Protein AF-A0A969FBZ9-F1 (afdb_monomer_lite)

Structure (mmCIF, N/CA/C/O backbone):
data_AF-A0A969FBZ9-F1
#
_entry.id   AF-A0A969FBZ9-F1
#
loop_
_atom_site.group_PDB
_atom_site.id
_atom_site.type_symbol
_atom_site.label_atom_id
_atom_site.label_alt_id
_atom_site.label_comp_id
_atom_site.label_asym_id
_atom_site.label_entity_id
_atom_site.label_seq_id
_atom_site.pdbx_PDB_ins_code
_atom_site.Cartn_x
_atom_site.Cartn_y
_atom_site.Cartn_z
_atom_site.occupancy
_atom_site.B_iso_or_equiv
_atom_site.auth_seq_id
_atom_site.auth_comp_id
_atom_site.auth_asym_id
_atom_site.auth_atom_id
_atom_site.pdbx_PDB_model_num
ATOM 1 N N . MET A 1 1 ? -15.829 -2.973 13.576 1.00 36.53 1 MET A N 1
ATOM 2 C CA . MET A 1 1 ? -14.381 -2.847 13.321 1.00 36.53 1 MET A CA 1
ATOM 3 C C . MET A 1 1 ? -14.196 -3.002 11.821 1.00 36.53 1 MET A C 1
ATOM 5 O O . MET A 1 1 ? -14.563 -4.050 11.306 1.00 36.53 1 MET A O 1
ATOM 9 N N . LYS A 1 2 ? -13.820 -1.924 11.124 1.00 30.97 2 LYS A N 1
ATOM 10 C CA . LYS A 1 2 ? -13.667 -1.871 9.659 1.00 30.97 2 LYS A CA 1
ATOM 11 C C . LYS A 1 2 ? -12.168 -1.881 9.344 1.00 30.97 2 LYS A C 1
ATOM 13 O O . LYS A 1 2 ? -11.411 -1.240 10.066 1.00 30.97 2 LYS A O 1
ATOM 18 N N . SER A 1 3 ? -11.743 -2.664 8.361 1.00 31.11 3 SER A N 1
ATOM 19 C CA . SER A 1 3 ? -10.334 -2.870 8.000 1.00 31.11 3 SER A CA 1
ATOM 20 C C . SER A 1 3 ? -10.184 -2.596 6.508 1.00 31.11 3 SER A C 1
ATOM 22 O O . SER A 1 3 ? -10.983 -3.118 5.741 1.00 31.11 3 SER A O 1
ATOM 24 N N . VAL A 1 4 ? -9.167 -1.813 6.127 1.00 34.38 4 VAL A N 1
ATOM 25 C CA . VAL A 1 4 ? -8.949 -1.235 4.785 1.00 34.38 4 VAL A CA 1
ATOM 26 C C . VAL A 1 4 ? -7.798 -1.955 4.046 1.00 34.38 4 VAL A C 1
ATOM 28 O O . VAL A 1 4 ? -6.883 -2.466 4.687 1.00 34.38 4 VAL A O 1
ATOM 31 N N . TRP A 1 5 ? -7.841 -2.076 2.710 1.00 42.94 5 TRP A N 1
ATOM 32 C CA . TRP A 1 5 ? -7.227 -3.214 1.994 1.00 42.94 5 TRP A CA 1
ATOM 33 C C . TRP A 1 5 ? -7.006 -2.938 0.464 1.00 42.94 5 TRP A C 1
ATOM 35 O O . TRP A 1 5 ? -8.018 -2.751 -0.175 1.00 42.94 5 TRP A O 1
ATOM 45 N N . PHE A 1 6 ? -5.783 -3.021 -0.115 1.00 35.94 6 PHE A N 1
ATOM 46 C CA . PHE A 1 6 ? -5.208 -2.745 -1.490 1.00 35.94 6 PHE A CA 1
ATOM 47 C C . PHE A 1 6 ? -5.260 -3.816 -2.666 1.00 35.94 6 PHE A C 1
ATOM 49 O O . PHE A 1 6 ? -4.948 -4.938 -2.322 1.00 35.94 6 PHE A O 1
ATOM 56 N N . VAL A 1 7 ? -5.531 -3.581 -3.986 1.00 37.59 7 VAL A N 1
ATOM 57 C CA . VAL A 1 7 ? -5.490 -4.400 -5.278 1.00 37.59 7 VAL A CA 1
ATOM 58 C C . VAL A 1 7 ? -6.010 -3.651 -6.574 1.00 37.59 7 VAL A C 1
ATOM 60 O O . VAL A 1 7 ? -7.066 -3.028 -6.536 1.00 37.59 7 VAL A O 1
ATOM 63 N N . PHE A 1 8 ? -5.366 -3.787 -7.756 1.00 40.62 8 PHE A N 1
ATOM 64 C CA . PHE A 1 8 ? -5.602 -3.033 -9.029 1.00 40.62 8 PHE A CA 1
ATOM 65 C C . PHE A 1 8 ? -6.168 -3.890 -10.242 1.00 40.62 8 PHE A C 1
ATOM 67 O O . PHE A 1 8 ? -5.622 -4.952 -10.520 1.00 40.62 8 PHE A O 1
ATOM 74 N N . TRP A 1 9 ? -7.174 -3.351 -10.987 1.00 47.91 9 TRP A N 1
ATOM 75 C CA . TRP A 1 9 ? -7.645 -3.496 -12.423 1.00 47.91 9 TRP A CA 1
ATOM 76 C C . TRP A 1 9 ? -8.319 -4.749 -13.071 1.00 47.91 9 TRP A C 1
ATOM 78 O O . TRP A 1 9 ? -7.887 -5.879 -12.896 1.00 47.91 9 TRP A O 1
ATOM 88 N N . GLY A 1 10 ? -9.289 -4.475 -13.988 1.00 39.94 10 GLY A N 1
ATOM 89 C CA . GLY A 1 10 ? -9.485 -5.184 -15.285 1.00 39.94 10 GLY A CA 1
ATOM 90 C C . GLY A 1 10 ? -10.863 -5.819 -15.601 1.00 39.94 10 GLY A C 1
ATOM 91 O O . GLY A 1 10 ? -11.154 -6.915 -15.146 1.00 39.94 10 GLY A O 1
ATOM 92 N N . LEU A 1 11 ? -11.694 -5.166 -16.431 1.00 57.31 11 LEU A N 1
ATOM 93 C CA . LEU A 1 11 ? -13.078 -5.537 -16.809 1.00 57.31 11 LEU A CA 1
ATOM 94 C C . LEU A 1 11 ? -13.227 -6.797 -17.693 1.00 57.31 11 LEU A C 1
ATOM 96 O O . LEU A 1 11 ? -12.594 -6.914 -18.739 1.00 57.31 11 LEU A O 1
ATOM 100 N N . GLY A 1 12 ? -14.214 -7.637 -17.360 1.00 38.03 12 GLY A N 1
ATOM 101 C CA . GLY A 1 12 ? -14.797 -8.646 -18.252 1.00 38.03 12 GLY A CA 1
ATOM 102 C C . GLY A 1 12 ? -16.229 -8.997 -17.828 1.00 38.03 12 GLY A C 1
ATOM 103 O O . GLY A 1 12 ? -16.443 -9.582 -16.771 1.00 38.03 12 GLY A O 1
ATOM 104 N N . VAL A 1 13 ? -17.216 -8.590 -18.629 1.00 61.28 13 VAL A N 1
ATOM 105 C CA . VAL A 1 13 ? -18.662 -8.742 -18.376 1.00 61.28 13 VAL A CA 1
ATOM 106 C C . VAL A 1 13 ? -19.129 -10.184 -18.628 1.00 61.28 13 VAL A C 1
ATOM 108 O O . VAL A 1 13 ? -18.809 -10.759 -19.665 1.00 61.28 13 VAL A O 1
ATOM 111 N N . GLY A 1 14 ? -19.966 -10.734 -17.738 1.00 38.47 14 GLY A N 1
ATOM 112 C CA . GLY A 1 14 ? -20.690 -11.994 -17.956 1.00 38.47 14 GLY A CA 1
ATOM 113 C C . GLY A 1 14 ? -21.819 -12.232 -16.941 1.00 38.47 14 GLY A C 1
ATOM 114 O O . GLY A 1 14 ? -21.654 -12.001 -15.751 1.00 38.47 14 GLY A O 1
ATOM 115 N N . LEU A 1 15 ? -22.981 -12.653 -17.445 1.00 46.81 15 LEU A N 1
ATOM 116 C CA . LEU A 1 15 ? -24.311 -12.687 -16.817 1.00 46.81 15 LEU A CA 1
ATOM 117 C C . LEU A 1 15 ? -24.563 -13.784 -15.753 1.00 46.81 15 LEU A C 1
ATOM 119 O O . LEU A 1 15 ? -24.098 -14.909 -15.882 1.00 46.81 15 LEU A O 1
ATOM 123 N N . LEU A 1 16 ? -25.440 -13.422 -14.801 1.00 52.91 16 LEU A N 1
ATOM 124 C CA . LEU A 1 16 ? -26.461 -14.194 -14.056 1.00 52.91 16 LEU A CA 1
ATOM 125 C C . LEU A 1 16 ? -26.150 -15.621 -13.549 1.00 52.91 16 LEU A C 1
ATOM 127 O O . LEU A 1 16 ? -26.206 -16.601 -14.285 1.00 52.91 16 LEU A O 1
ATOM 131 N N . GLY A 1 17 ? -26.083 -15.740 -12.219 1.00 40.22 17 GLY A N 1
ATOM 132 C CA . GLY A 1 17 ? -26.316 -16.979 -11.475 1.00 40.22 17 GLY A CA 1
ATOM 133 C C . GLY A 1 17 ? -26.512 -16.693 -9.984 1.00 40.22 17 GLY A C 1
ATOM 134 O O . GLY A 1 17 ? -25.578 -16.270 -9.309 1.00 40.22 17 GLY A O 1
ATOM 135 N N . VAL A 1 18 ? -27.723 -16.908 -9.456 1.00 51.12 18 VAL A N 1
ATOM 136 C CA . VAL A 1 18 ? -27.998 -16.856 -8.008 1.00 51.12 18 VAL A CA 1
ATOM 137 C C . VAL A 1 18 ? -27.421 -18.126 -7.382 1.00 51.12 18 VAL A C 1
ATOM 139 O O . VAL A 1 18 ? -28.092 -19.148 -7.267 1.00 51.12 18 VAL A O 1
ATOM 142 N N . GLY A 1 19 ? -26.135 -18.077 -7.048 1.00 41.00 19 GLY A N 1
ATOM 143 C CA . GLY A 1 19 ? -25.446 -19.086 -6.258 1.00 41.00 19 GLY A CA 1
ATOM 144 C C . GLY A 1 19 ? -25.288 -18.594 -4.826 1.00 41.00 19 GLY A C 1
ATOM 145 O O . GLY A 1 19 ? -24.890 -17.453 -4.600 1.00 41.00 19 GLY A O 1
ATOM 146 N N . VAL A 1 20 ? -25.567 -19.463 -3.854 1.00 51.53 20 VAL A N 1
ATOM 147 C CA . VAL A 1 20 ? -25.104 -19.312 -2.468 1.00 51.53 20 VAL A CA 1
ATOM 148 C C . VAL A 1 20 ? -23.571 -19.366 -2.508 1.00 51.53 20 VAL A C 1
ATOM 150 O O . VAL A 1 20 ? -22.959 -20.428 -2.418 1.00 51.53 20 VAL A O 1
ATOM 153 N N . GLY A 1 21 ? -22.954 -18.222 -2.795 1.00 37.19 21 GLY A N 1
ATOM 154 C CA . GLY A 1 21 ? -21.523 -18.083 -3.004 1.00 37.19 21 GLY A CA 1
ATOM 155 C C . GLY A 1 21 ? -20.816 -17.999 -1.666 1.00 37.19 21 GLY A C 1
ATOM 156 O O . GLY A 1 21 ? -21.084 -17.101 -0.870 1.00 37.19 21 GLY A O 1
ATOM 157 N N . ARG A 1 22 ? -19.909 -18.947 -1.426 1.00 40.28 22 ARG A N 1
ATOM 158 C CA . ARG A 1 22 ? -18.849 -18.842 -0.419 1.00 40.28 22 ARG A CA 1
ATOM 159 C C . ARG A 1 22 ? -18.326 -17.401 -0.401 1.00 40.28 22 ARG A C 1
ATOM 161 O O . ARG A 1 22 ? -18.062 -16.851 -1.469 1.00 40.28 22 ARG A O 1
ATOM 168 N N . LEU A 1 23 ? -18.196 -16.823 0.799 1.00 44.56 23 LEU A N 1
ATOM 169 C CA . LEU A 1 23 ? -17.454 -15.579 1.033 1.00 44.56 23 LEU A CA 1
ATOM 170 C C . LEU A 1 23 ? -16.219 -15.566 0.121 1.00 44.56 23 LEU A C 1
ATOM 172 O O . LEU A 1 23 ? -15.569 -16.616 0.028 1.00 44.56 23 LEU A O 1
ATOM 176 N N . PRO A 1 24 ? -15.935 -14.449 -0.577 1.00 46.53 24 PRO A N 1
ATOM 177 C CA . PRO A 1 24 ? -14.864 -14.403 -1.559 1.00 46.53 24 PRO A CA 1
ATOM 178 C C . PRO A 1 24 ? -13.613 -14.959 -0.895 1.00 46.53 24 PRO A C 1
ATOM 180 O O . PRO A 1 24 ? -13.260 -14.537 0.211 1.00 46.53 24 PRO A O 1
ATOM 183 N N . ALA A 1 25 ? -13.020 -15.973 -1.529 1.00 48.59 25 ALA A N 1
ATOM 184 C CA . ALA A 1 25 ? -11.729 -16.497 -1.128 1.00 48.59 25 ALA A CA 1
ATOM 185 C C . ALA A 1 25 ? -10.838 -15.296 -0.799 1.00 48.59 25 ALA A C 1
ATOM 187 O O . ALA A 1 25 ? -10.756 -14.370 -1.608 1.00 48.59 25 ALA A O 1
ATOM 188 N N . GLN A 1 26 ? -10.254 -15.260 0.403 1.00 58.62 26 GLN A N 1
ATOM 189 C CA . GLN A 1 26 ? -9.170 -14.322 0.667 1.00 58.62 26 GLN A CA 1
ATOM 190 C C . GLN A 1 26 ? -8.119 -14.631 -0.391 1.00 58.62 26 GLN A C 1
ATOM 192 O O . GLN A 1 26 ? -7.475 -15.676 -0.331 1.00 58.62 26 GLN A O 1
ATOM 197 N N . ALA A 1 27 ? -8.065 -13.803 -1.431 1.00 68.12 27 ALA A N 1
ATOM 198 C CA . ALA A 1 27 ? -7.103 -13.982 -2.491 1.00 68.12 27 ALA A CA 1
ATOM 199 C C . ALA A 1 27 ? -5.725 -13.825 -1.851 1.00 68.12 27 ALA A C 1
ATOM 201 O O . ALA A 1 27 ? -5.495 -12.873 -1.099 1.00 68.12 27 ALA A O 1
ATOM 202 N N . GLU A 1 28 ? -4.856 -14.806 -2.079 1.00 83.56 28 GLU A N 1
ATOM 203 C CA . GLU A 1 28 ? -3.487 -14.750 -1.587 1.00 83.56 28 GLU A CA 1
ATOM 204 C C . GLU A 1 28 ? -2.810 -13.488 -2.149 1.00 83.56 28 GLU A C 1
ATOM 206 O O . GLU A 1 28 ? -3.027 -13.164 -3.323 1.00 83.56 28 GLU A O 1
ATOM 211 N N . PRO A 1 29 ? -2.032 -12.747 -1.337 1.00 87.00 29 PRO A N 1
ATOM 212 C CA . PRO A 1 29 ? -1.229 -11.638 -1.830 1.00 87.00 29 PRO A CA 1
ATOM 213 C C . PRO A 1 29 ? -0.380 -12.036 -3.035 1.00 87.00 29 PRO A C 1
ATOM 215 O O . PRO A 1 29 ? 0.102 -13.165 -3.121 1.00 87.00 29 PRO A O 1
ATOM 218 N N . ALA A 1 30 ? -0.129 -11.082 -3.929 1.00 89.00 30 ALA A N 1
ATOM 219 C CA . ALA A 1 30 ? 0.782 -11.277 -5.042 1.00 89.00 30 ALA A CA 1
ATOM 220 C C . ALA A 1 30 ? 2.142 -11.777 -4.513 1.00 89.00 30 ALA A C 1
ATOM 222 O O . ALA A 1 30 ? 2.631 -11.240 -3.510 1.00 89.00 30 ALA A O 1
ATOM 223 N N . PRO A 1 31 ? 2.795 -12.748 -5.183 1.00 92.06 31 PRO A N 1
ATOM 224 C CA . PRO A 1 31 ? 4.015 -13.381 -4.677 1.00 92.06 31 PRO A CA 1
ATOM 225 C C . PRO A 1 31 ? 5.142 -12.410 -4.305 1.00 92.06 31 PRO A C 1
ATOM 227 O O . PRO A 1 31 ? 5.932 -12.704 -3.412 1.00 92.06 31 PRO A O 1
ATOM 230 N N . LEU A 1 32 ? 5.196 -11.231 -4.938 1.00 93.62 32 LEU A N 1
ATOM 231 C CA . LEU A 1 32 ? 6.184 -10.196 -4.620 1.00 93.62 32 LEU A CA 1
ATOM 232 C C . LEU A 1 32 ? 6.129 -9.726 -3.161 1.00 93.62 32 LEU A C 1
ATOM 234 O O . LEU A 1 32 ? 7.148 -9.288 -2.647 1.00 93.62 32 LEU A O 1
ATOM 238 N N . PHE A 1 33 ? 4.980 -9.834 -2.485 1.00 94.44 33 PHE A N 1
ATOM 239 C CA . PHE A 1 33 ? 4.823 -9.434 -1.088 1.00 94.44 33 PHE A CA 1
ATOM 240 C C . PHE A 1 33 ? 5.324 -10.486 -0.101 1.00 94.44 33 PHE A C 1
ATOM 242 O O . PHE A 1 33 ? 5.529 -10.158 1.066 1.00 94.44 33 PHE A O 1
ATOM 249 N N . ALA A 1 34 ? 5.552 -11.729 -0.537 1.00 95.25 34 ALA A N 1
ATOM 250 C CA . ALA A 1 34 ? 5.997 -12.815 0.335 1.00 95.25 34 ALA A CA 1
ATOM 251 C C . ALA A 1 34 ? 7.208 -12.454 1.227 1.00 95.25 34 ALA A C 1
ATOM 253 O O . ALA A 1 34 ? 7.164 -12.783 2.414 1.00 95.25 34 ALA A O 1
ATOM 254 N N . PRO A 1 35 ? 8.243 -11.730 0.741 1.00 95.19 35 PRO A N 1
ATOM 255 C CA . PRO A 1 35 ? 9.391 -11.342 1.562 1.00 95.19 35 PRO A CA 1
ATOM 256 C C . PRO A 1 35 ? 9.046 -10.391 2.715 1.00 95.19 35 PRO A C 1
ATOM 258 O O . PRO A 1 35 ? 9.727 -10.407 3.736 1.00 95.19 35 PRO A O 1
ATOM 261 N N . VAL A 1 36 ? 7.993 -9.577 2.575 1.00 95.44 36 VAL A N 1
ATOM 262 C CA . VAL A 1 36 ? 7.617 -8.551 3.563 1.00 95.44 36 VAL A CA 1
ATOM 263 C C . VAL A 1 36 ? 6.465 -8.969 4.478 1.00 95.44 36 VAL A C 1
ATOM 265 O O . VAL A 1 36 ? 6.227 -8.309 5.488 1.00 95.44 36 VAL A O 1
ATOM 268 N N . LEU A 1 37 ? 5.770 -10.078 4.191 1.00 94.75 37 LEU A N 1
ATOM 269 C CA . LEU A 1 37 ? 4.667 -10.573 5.031 1.00 94.75 37 LEU A CA 1
ATOM 270 C C . LEU A 1 37 ? 5.041 -10.733 6.517 1.00 94.75 37 LEU A C 1
ATOM 272 O O . LEU A 1 37 ? 4.255 -10.283 7.356 1.00 94.75 37 LEU A O 1
ATOM 276 N N . PRO A 1 38 ? 6.213 -11.296 6.887 1.00 96.19 38 PRO A N 1
ATOM 277 C CA . PRO A 1 38 ? 6.584 -11.417 8.296 1.00 96.19 38 PRO A CA 1
ATOM 278 C C . PRO A 1 38 ? 6.707 -10.057 8.993 1.00 96.19 38 PRO A C 1
ATOM 280 O O . PRO A 1 38 ? 6.254 -9.903 10.125 1.00 96.19 38 PRO A O 1
ATOM 283 N N . GLU A 1 39 ? 7.284 -9.063 8.313 1.00 95.75 39 GLU A N 1
ATOM 284 C CA . GLU A 1 39 ? 7.440 -7.707 8.846 1.00 95.75 39 GLU A CA 1
ATOM 285 C C . GLU A 1 39 ? 6.085 -7.008 8.996 1.00 95.75 39 GLU A C 1
ATOM 287 O O . GLU A 1 39 ? 5.834 -6.364 10.017 1.00 95.75 39 GLU A O 1
ATOM 292 N N . ILE A 1 40 ? 5.181 -7.194 8.027 1.00 94.12 40 ILE A N 1
ATOM 293 C CA . ILE A 1 40 ? 3.808 -6.682 8.096 1.00 94.12 40 ILE A CA 1
ATOM 294 C C . ILE A 1 40 ? 3.106 -7.243 9.331 1.00 94.12 40 ILE A C 1
ATOM 296 O O . ILE A 1 40 ? 2.582 -6.471 10.127 1.00 94.12 40 ILE A O 1
ATOM 300 N N . TRP A 1 41 ? 3.132 -8.562 9.544 1.00 92.19 41 TRP A N 1
ATOM 301 C CA . TRP A 1 41 ? 2.466 -9.185 10.694 1.00 92.19 41 TRP A CA 1
ATOM 302 C C . TRP A 1 41 ? 3.037 -8.741 12.041 1.00 92.19 41 TRP A C 1
ATOM 304 O O . TRP A 1 41 ? 2.291 -8.633 13.010 1.00 92.19 41 TRP A O 1
ATOM 314 N N . GLN A 1 42 ? 4.340 -8.467 12.108 1.00 95.06 42 GLN A N 1
ATOM 315 C CA . GLN A 1 42 ? 4.991 -8.002 13.334 1.00 95.06 42 GLN A CA 1
ATOM 316 C C . GLN A 1 42 ? 4.667 -6.545 13.672 1.00 95.06 42 GLN A C 1
ATOM 318 O O . GLN A 1 42 ? 4.662 -6.182 14.847 1.00 95.06 42 GLN A O 1
ATOM 323 N N . ARG A 1 43 ? 4.440 -5.705 12.659 1.00 95.00 43 ARG A N 1
ATOM 324 C CA . ARG A 1 43 ? 4.270 -4.254 12.830 1.00 95.00 43 ARG A CA 1
ATOM 325 C C . ARG A 1 43 ? 2.827 -3.784 12.712 1.00 95.00 43 ARG A C 1
ATOM 327 O O . ARG A 1 43 ? 2.555 -2.608 12.944 1.00 95.00 43 ARG A O 1
ATOM 334 N N . LEU A 1 44 ? 1.913 -4.674 12.336 1.00 90.69 44 LEU A N 1
ATOM 335 C CA . LEU A 1 44 ? 0.505 -4.348 12.193 1.00 90.69 44 LEU A CA 1
ATOM 336 C C . LEU A 1 44 ? -0.070 -3.897 13.545 1.00 90.69 44 LEU A C 1
ATOM 338 O O . LEU A 1 44 ? 0.027 -4.648 14.520 1.00 90.69 44 LEU A O 1
ATOM 342 N N . PRO A 1 45 ? -0.693 -2.707 13.628 1.00 86.88 45 PRO A N 1
ATOM 343 C CA . PRO A 1 45 ? -1.329 -2.281 14.863 1.00 86.88 45 PRO A CA 1
ATOM 344 C C . PRO A 1 45 ? -2.410 -3.275 15.303 1.00 86.88 45 PRO A C 1
ATOM 346 O O . PRO A 1 45 ? -3.136 -3.847 14.482 1.00 86.88 45 PRO A O 1
ATOM 349 N N . GLN A 1 46 ? -2.519 -3.491 16.615 1.00 86.44 46 GLN A N 1
ATOM 350 C CA . GLN A 1 46 ? -3.424 -4.492 17.171 1.00 86.44 46 GLN A CA 1
ATOM 351 C C . GLN A 1 46 ? -4.878 -4.214 16.762 1.00 86.44 46 GLN A C 1
ATOM 353 O O . GLN A 1 46 ? -5.376 -3.099 16.888 1.00 86.44 46 GLN A O 1
ATOM 358 N N . GLY A 1 47 ? -5.573 -5.253 16.294 1.00 83.88 47 GLY A N 1
ATOM 359 C CA . GLY A 1 47 ? -6.973 -5.154 15.872 1.00 83.88 47 GLY A CA 1
ATOM 360 C C . GLY A 1 47 ? -7.177 -4.627 14.448 1.00 83.88 47 GLY A C 1
ATOM 361 O O . GLY A 1 47 ? -8.317 -4.609 13.983 1.00 83.88 47 GLY A O 1
ATOM 362 N N . LEU A 1 48 ? -6.106 -4.256 13.739 1.00 83.75 48 LEU A N 1
ATOM 363 C CA . LEU A 1 48 ? -6.152 -3.931 12.314 1.00 83.75 48 LEU A CA 1
ATOM 364 C C . LEU A 1 48 ? -5.833 -5.156 11.452 1.00 83.75 48 LEU A C 1
ATOM 366 O O . LEU A 1 48 ? -5.268 -6.146 11.916 1.00 83.75 48 LEU A O 1
ATOM 370 N N . GLN A 1 49 ? -6.218 -5.088 10.179 1.00 84.38 49 GLN A N 1
ATOM 371 C CA . GLN A 1 49 ? -5.902 -6.092 9.164 1.00 84.38 49 GLN A CA 1
ATOM 372 C C . GLN A 1 49 ? -5.431 -5.376 7.883 1.00 84.38 49 GLN A C 1
ATOM 374 O O . GLN A 1 49 ? -6.049 -4.385 7.499 1.00 84.38 49 GLN A O 1
ATOM 379 N N . MET A 1 50 ? -4.351 -5.860 7.244 1.00 85.25 50 MET A N 1
ATOM 380 C CA . MET A 1 50 ? -3.830 -5.378 5.942 1.00 85.25 50 MET A CA 1
ATOM 381 C C . MET A 1 50 ? -3.876 -6.453 4.823 1.00 85.25 50 MET A C 1
ATOM 383 O O . MET A 1 50 ? -3.437 -7.583 5.025 1.00 85.25 50 MET A O 1
ATOM 387 N N . ARG A 1 51 ? -4.445 -6.111 3.656 1.00 82.06 51 ARG A N 1
ATOM 388 C CA . ARG A 1 51 ? -4.780 -6.985 2.517 1.00 82.06 51 ARG A CA 1
ATOM 389 C C . ARG A 1 51 ? -3.996 -6.340 1.427 1.00 82.06 51 ARG A C 1
ATOM 391 O O . ARG A 1 51 ? -4.150 -5.146 1.144 1.00 82.06 51 ARG A O 1
ATOM 398 N N . LEU A 1 52 ? -3.142 -7.164 0.881 1.00 86.00 52 LEU A N 1
ATOM 399 C CA . LEU A 1 52 ? -2.278 -6.778 -0.188 1.00 86.00 52 LEU A CA 1
ATOM 400 C C . LEU A 1 52 ? -2.930 -7.174 -1.509 1.00 86.00 52 LEU A C 1
ATOM 402 O O . LEU A 1 52 ? -3.718 -8.128 -1.545 1.00 86.00 52 LEU A O 1
ATOM 406 N N . PRO A 1 53 ? -2.568 -6.467 -2.585 1.00 82.12 53 PRO A N 1
ATOM 407 C CA . PRO A 1 53 ? -2.956 -6.822 -3.931 1.00 82.12 53 PRO A CA 1
ATOM 408 C C . PRO A 1 53 ? -2.680 -8.292 -4.221 1.00 82.12 53 PRO A C 1
ATOM 410 O O . PRO A 1 53 ? -1.541 -8.717 -4.064 1.00 82.12 53 PRO A O 1
ATOM 413 N N . ALA A 1 54 ? -3.678 -9.059 -4.666 1.00 83.81 54 ALA A N 1
ATOM 414 C CA . ALA A 1 54 ? -3.443 -10.396 -5.226 1.00 83.81 54 ALA A CA 1
ATOM 415 C C . ALA A 1 54 ? -2.802 -10.313 -6.623 1.00 83.81 54 ALA A C 1
ATOM 417 O O . ALA A 1 54 ? -2.044 -11.188 -7.034 1.00 83.81 54 ALA A O 1
ATOM 418 N N . THR A 1 55 ? -3.086 -9.221 -7.334 1.00 80.75 55 THR A N 1
ATOM 419 C CA . THR A 1 55 ? -2.549 -8.891 -8.653 1.00 80.75 55 THR A CA 1
ATOM 420 C C . THR A 1 55 ? -2.131 -7.425 -8.687 1.00 80.75 55 THR A C 1
ATOM 422 O O . THR A 1 55 ? -2.787 -6.561 -8.099 1.00 80.75 55 THR A O 1
ATOM 425 N N . LEU A 1 56 ? -1.036 -7.144 -9.387 1.00 77.38 56 LEU A N 1
ATOM 426 C CA . LEU A 1 56 ? -0.611 -5.793 -9.741 1.00 77.38 56 LEU A CA 1
ATOM 427 C C . LEU A 1 56 ? -0.723 -5.622 -11.261 1.00 77.38 56 LEU A C 1
ATOM 429 O O . LEU A 1 56 ? -0.682 -6.626 -11.972 1.00 77.38 56 LEU A O 1
ATOM 433 N N . PRO A 1 57 ? -0.863 -4.385 -11.767 1.00 73.69 57 PRO A N 1
ATOM 434 C CA . PRO A 1 57 ? -0.775 -4.125 -13.196 1.00 73.69 57 PRO A CA 1
ATOM 435 C C . PRO A 1 57 ? 0.565 -4.603 -13.741 1.00 73.69 57 PRO A C 1
ATOM 437 O O . PRO A 1 57 ? 1.595 -4.432 -13.082 1.00 73.69 57 PRO A O 1
ATOM 440 N N . ASP A 1 58 ? 0.548 -5.140 -14.957 1.00 75.38 58 ASP A N 1
ATOM 441 C CA . ASP A 1 58 ? 1.779 -5.483 -15.655 1.00 75.38 58 ASP A CA 1
ATOM 442 C C . ASP A 1 58 ? 2.629 -4.226 -15.853 1.00 75.38 58 ASP A C 1
ATOM 444 O O . ASP A 1 58 ? 2.159 -3.192 -16.339 1.00 75.38 58 ASP A O 1
ATOM 448 N N . ARG A 1 59 ? 3.899 -4.324 -15.464 1.00 80.69 59 ARG A N 1
ATOM 449 C CA . ARG A 1 59 ? 4.914 -3.290 -15.663 1.00 80.69 59 ARG A CA 1
ATOM 450 C C . ARG A 1 59 ? 6.202 -3.930 -16.177 1.00 80.69 59 ARG A C 1
ATOM 452 O O . ARG A 1 59 ? 6.470 -5.085 -15.843 1.00 80.69 59 ARG A O 1
ATOM 459 N N . PRO A 1 60 ? 6.986 -3.211 -16.998 1.00 84.19 60 PRO A N 1
ATOM 460 C CA . PRO A 1 60 ? 8.240 -3.741 -17.519 1.00 84.19 60 PRO A CA 1
ATOM 461 C C . PRO A 1 60 ? 9.319 -3.850 -16.435 1.00 84.19 60 PRO A C 1
ATOM 463 O O . PRO A 1 60 ? 10.164 -4.741 -16.508 1.00 84.19 60 PRO A O 1
ATOM 466 N N . GLU A 1 61 ? 9.293 -2.978 -15.425 1.00 91.38 61 GLU A N 1
ATOM 467 C CA . GLU A 1 61 ? 10.226 -3.017 -14.302 1.00 91.38 61 GLU A CA 1
ATOM 468 C C . GLU A 1 61 ? 9.741 -3.952 -13.178 1.00 91.38 61 GLU A C 1
ATOM 470 O O . GLU A 1 61 ? 8.550 -3.957 -12.847 1.00 91.38 61 GLU A O 1
ATOM 475 N N . PRO A 1 62 ? 10.646 -4.716 -12.532 1.00 91.81 62 PRO A N 1
ATOM 476 C CA . PRO A 1 62 ? 10.312 -5.445 -11.315 1.00 91.81 62 PRO A CA 1
ATOM 477 C C . PRO A 1 62 ? 9.967 -4.475 -10.177 1.00 91.81 62 PRO A C 1
ATOM 479 O O . PRO A 1 62 ? 10.532 -3.387 -10.077 1.00 91.81 62 PRO A O 1
ATOM 482 N N . LEU A 1 63 ? 9.055 -4.897 -9.298 1.00 92.94 63 LEU A N 1
ATOM 483 C CA . LEU A 1 63 ? 8.664 -4.137 -8.114 1.00 92.94 63 LEU A CA 1
ATOM 484 C C . LEU A 1 63 ? 9.184 -4.800 -6.839 1.00 92.94 63 LEU A C 1
ATOM 486 O O . LEU A 1 63 ? 9.048 -6.010 -6.649 1.00 92.94 63 LEU A O 1
ATOM 490 N N . TYR A 1 64 ? 9.708 -3.975 -5.943 1.00 95.44 64 TYR A N 1
ATOM 491 C CA . TYR A 1 64 ? 10.285 -4.357 -4.664 1.00 95.44 64 TYR A CA 1
ATOM 492 C C . TYR A 1 64 ? 9.465 -3.729 -3.538 1.00 95.44 64 TYR A C 1
ATOM 494 O O . TYR A 1 64 ? 9.393 -2.498 -3.447 1.00 95.44 64 TYR A O 1
ATOM 502 N N . PRO A 1 65 ? 8.793 -4.537 -2.699 1.00 95.19 65 PRO A N 1
ATOM 503 C CA . PRO A 1 65 ? 8.040 -3.995 -1.589 1.00 95.19 65 PRO A CA 1
ATOM 504 C C . PRO A 1 65 ? 8.937 -3.666 -0.396 1.00 95.19 65 PRO A C 1
ATOM 506 O O . PRO A 1 65 ? 9.870 -4.405 -0.087 1.00 95.19 65 PRO A O 1
ATOM 509 N N . PHE A 1 66 ? 8.584 -2.616 0.341 1.00 95.62 66 PHE A N 1
ATOM 510 C CA . PHE A 1 66 ? 9.192 -2.305 1.635 1.00 95.62 66 PHE A CA 1
ATOM 511 C C . PHE A 1 66 ? 8.152 -1.784 2.629 1.00 95.62 66 PHE A C 1
ATOM 513 O O . PHE A 1 66 ? 7.180 -1.123 2.256 1.00 95.62 66 PHE A O 1
ATOM 520 N N . VAL A 1 67 ? 8.350 -2.087 3.915 1.00 95.31 67 VAL A N 1
ATOM 521 C CA . VAL A 1 67 ? 7.378 -1.782 4.973 1.00 95.31 67 VAL A CA 1
ATOM 522 C C . VAL A 1 67 ? 7.813 -0.566 5.778 1.00 95.31 67 VAL A C 1
ATOM 524 O O . VAL A 1 67 ? 8.975 -0.388 6.150 1.00 95.31 67 VAL A O 1
ATOM 527 N N . ARG A 1 68 ? 6.840 0.275 6.105 1.00 93.25 68 ARG A N 1
ATOM 528 C CA . ARG A 1 68 ? 6.959 1.397 7.029 1.00 93.25 68 ARG A CA 1
ATOM 529 C C . ARG A 1 68 ? 5.813 1.330 8.019 1.00 93.25 68 ARG A C 1
ATOM 531 O O . ARG A 1 68 ? 4.679 1.072 7.642 1.00 93.25 68 ARG A O 1
ATOM 538 N N . SER A 1 69 ? 6.095 1.603 9.280 1.00 91.31 69 SER A N 1
ATOM 539 C CA . SER A 1 69 ? 5.066 1.710 10.311 1.00 91.31 69 SER A CA 1
ATOM 540 C C . SER A 1 69 ? 5.329 2.936 11.163 1.00 91.31 69 SER A C 1
ATOM 542 O O . SER A 1 69 ? 6.478 3.218 11.506 1.00 91.31 69 SER A O 1
ATOM 544 N N . ASN A 1 70 ? 4.267 3.631 11.527 1.00 88.38 70 ASN A N 1
ATOM 545 C CA . ASN A 1 70 ? 4.266 4.734 12.473 1.00 88.38 70 ASN A CA 1
ATOM 546 C C . ASN A 1 70 ? 3.044 4.568 13.410 1.00 88.38 70 ASN A C 1
ATOM 548 O O . ASN A 1 70 ? 2.263 3.631 13.238 1.00 88.38 70 ASN A O 1
ATOM 552 N N . PRO A 1 71 ? 2.865 5.426 14.426 1.00 88.25 71 PRO A N 1
ATOM 553 C CA . PRO A 1 71 ? 1.685 5.353 15.294 1.00 88.25 71 PRO A CA 1
ATOM 554 C C . PRO A 1 71 ? 0.344 5.519 14.552 1.00 88.25 71 PRO A C 1
ATOM 556 O O . PRO A 1 71 ? -0.686 5.047 15.028 1.00 88.25 71 PRO A O 1
ATOM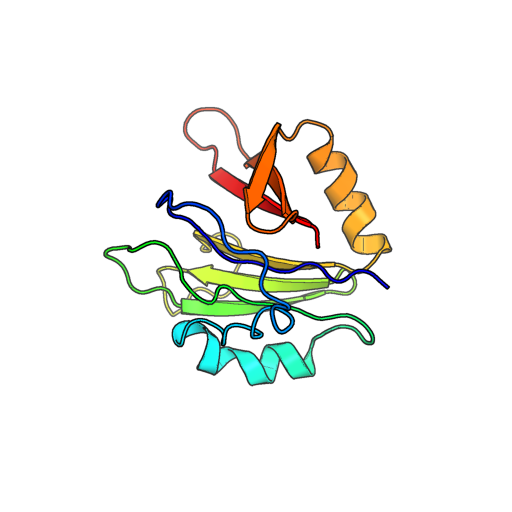 559 N N . GLU A 1 72 ? 0.356 6.159 13.382 1.00 85.75 72 GLU A N 1
ATOM 560 C CA . GLU A 1 72 ? -0.827 6.391 12.547 1.00 85.75 72 GLU A CA 1
ATOM 561 C C . GLU A 1 72 ? -1.224 5.154 11.733 1.00 85.75 72 GLU A C 1
ATOM 563 O O . GLU A 1 72 ? -2.366 5.062 11.289 1.00 85.75 72 GLU A O 1
ATOM 568 N N . GLY A 1 73 ? -0.317 4.195 11.521 1.00 89.44 73 GLY A N 1
ATOM 569 C CA . GLY A 1 73 ? -0.600 3.038 10.687 1.00 89.44 73 GLY A CA 1
ATOM 570 C C . GLY A 1 73 ? 0.615 2.272 10.175 1.00 89.44 73 GLY A C 1
ATOM 571 O O . GLY A 1 73 ? 1.760 2.449 10.594 1.00 89.44 73 GLY A O 1
ATOM 572 N N . LEU A 1 74 ? 0.341 1.381 9.228 1.00 92.75 74 LEU A N 1
ATOM 573 C CA . LEU A 1 74 ? 1.336 0.595 8.512 1.00 92.75 74 LEU A CA 1
ATOM 574 C C . LEU A 1 74 ? 1.143 0.784 7.011 1.00 92.75 74 LEU A C 1
ATOM 576 O O . LEU A 1 74 ? 0.027 0.699 6.504 1.00 92.75 74 LEU A O 1
ATOM 580 N N . LEU A 1 75 ? 2.243 1.022 6.306 1.00 91.81 75 LEU A N 1
ATOM 581 C CA . LEU A 1 75 ? 2.302 1.218 4.868 1.00 91.81 75 LEU A CA 1
ATOM 582 C C . LEU A 1 75 ? 3.274 0.210 4.257 1.00 91.81 75 LEU A C 1
ATOM 584 O O . LEU A 1 75 ? 4.365 -0.028 4.774 1.00 91.81 75 LEU A O 1
ATOM 588 N N . VAL A 1 76 ? 2.874 -0.364 3.134 1.00 93.31 76 VAL A N 1
ATOM 589 C CA . VAL A 1 76 ? 3.678 -1.240 2.288 1.00 93.31 76 VAL A CA 1
ATOM 590 C C . VAL A 1 76 ? 3.837 -0.526 0.966 1.00 93.31 76 VAL A C 1
ATOM 592 O O . VAL A 1 76 ? 2.889 -0.430 0.194 1.00 93.31 76 VAL A O 1
ATOM 595 N N . TYR A 1 77 ? 5.022 0.006 0.730 1.00 92.19 77 TYR A N 1
ATOM 596 C CA . TYR A 1 77 ? 5.357 0.697 -0.503 1.00 92.19 77 TYR A CA 1
ATOM 597 C C . TYR A 1 77 ? 5.864 -0.289 -1.547 1.00 92.19 77 TYR A C 1
ATOM 599 O O . TYR A 1 77 ? 6.319 -1.376 -1.204 1.00 92.19 77 TYR A O 1
ATOM 607 N N . LEU A 1 78 ? 5.806 0.111 -2.812 1.00 91.94 78 LEU A N 1
ATOM 608 C CA . LEU A 1 78 ? 6.386 -0.576 -3.960 1.00 91.94 78 LEU A CA 1
ATOM 609 C C . LEU A 1 78 ? 7.384 0.366 -4.628 1.00 91.94 78 LEU A C 1
ATOM 611 O O . LEU A 1 78 ? 7.056 1.527 -4.85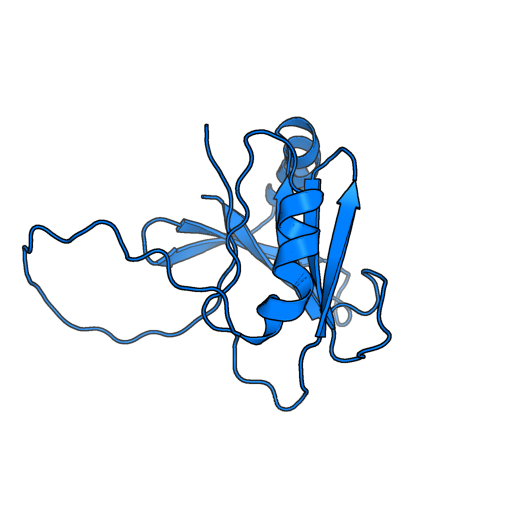3 1.00 91.94 78 LEU A O 1
ATOM 615 N N . SER A 1 79 ? 8.575 -0.117 -4.972 1.00 92.75 79 SER A N 1
ATOM 616 C CA . SER A 1 79 ? 9.572 0.641 -5.736 1.00 92.75 79 SER A CA 1
ATOM 617 C C . SER A 1 79 ? 10.112 -0.167 -6.910 1.00 92.75 79 SER A C 1
ATOM 619 O O . SER A 1 79 ? 10.081 -1.391 -6.883 1.00 92.75 79 SER A O 1
ATOM 621 N N . ILE A 1 80 ? 10.617 0.525 -7.928 1.00 92.81 80 ILE A N 1
ATOM 622 C CA . ILE A 1 80 ? 11.408 -0.074 -9.013 1.00 92.81 80 ILE A CA 1
ATOM 623 C C . ILE A 1 80 ? 12.893 -0.220 -8.642 1.00 92.81 80 ILE A C 1
ATOM 625 O O . ILE A 1 80 ? 13.629 -0.929 -9.322 1.00 92.81 80 ILE A O 1
ATOM 629 N N . ASP A 1 81 ? 13.332 0.443 -7.569 1.00 94.50 81 ASP A N 1
ATOM 630 C CA . ASP A 1 81 ? 14.687 0.346 -7.033 1.00 94.50 81 ASP A CA 1
ATOM 631 C C . ASP A 1 81 ? 14.687 -0.619 -5.831 1.00 94.50 81 ASP A C 1
ATOM 633 O O . ASP A 1 81 ? 13.989 -0.358 -4.845 1.00 94.50 81 ASP A O 1
ATOM 637 N N . PRO A 1 82 ? 15.439 -1.735 -5.880 1.00 94.19 82 PRO A N 1
ATOM 638 C CA . PRO A 1 82 ? 15.499 -2.697 -4.780 1.00 94.19 82 PRO A CA 1
ATOM 639 C C . PRO A 1 82 ? 16.120 -2.131 -3.498 1.00 94.19 82 PRO A C 1
ATOM 641 O O . PRO A 1 82 ? 15.843 -2.649 -2.418 1.00 94.19 82 PRO A O 1
ATOM 644 N N . GLU A 1 83 ? 16.930 -1.076 -3.598 1.00 95.12 83 GLU A N 1
ATOM 645 C CA . GLU A 1 83 ? 17.559 -0.415 -2.451 1.00 95.12 83 GLU A CA 1
ATOM 646 C C . GLU A 1 83 ? 16.690 0.730 -1.901 1.00 95.12 83 GLU A C 1
ATOM 648 O O . GLU A 1 83 ? 17.019 1.341 -0.877 1.00 95.12 83 GLU A O 1
ATOM 653 N N . CYS A 1 84 ? 15.555 1.024 -2.550 1.00 92.88 84 CYS A N 1
ATOM 654 C CA . CYS A 1 84 ? 14.629 2.043 -2.086 1.00 92.88 84 CYS A CA 1
ATOM 655 C C . CYS A 1 84 ? 14.043 1.653 -0.732 1.00 92.88 84 CYS A C 1
ATOM 657 O O . CYS A 1 84 ? 13.321 0.670 -0.570 1.00 92.88 84 CYS A O 1
ATOM 659 N N . ASN A 1 85 ? 14.300 2.507 0.247 1.00 92.00 85 ASN A N 1
ATOM 660 C CA . ASN A 1 85 ? 13.758 2.372 1.580 1.00 92.00 85 ASN A CA 1
ATOM 661 C C . ASN A 1 85 ? 13.119 3.680 2.030 1.00 92.00 85 ASN A C 1
ATOM 663 O O . ASN A 1 85 ? 13.210 3.998 3.207 1.00 92.00 85 ASN A O 1
ATOM 667 N N . GLN A 1 86 ? 12.514 4.474 1.143 1.00 91.69 86 GLN A N 1
ATOM 668 C CA . GLN A 1 86 ? 11.859 5.735 1.503 1.00 91.69 86 GLN A CA 1
ATOM 669 C C . GLN A 1 86 ? 10.677 6.069 0.580 1.00 91.69 86 GLN A C 1
ATOM 671 O O . GLN A 1 86 ? 10.706 5.703 -0.590 1.00 91.69 86 GLN A O 1
ATOM 676 N N . PRO A 1 87 ? 9.633 6.772 1.068 1.00 85.62 87 PRO A N 1
ATOM 677 C CA . PRO A 1 87 ? 8.425 7.024 0.272 1.00 85.62 87 PRO A CA 1
ATOM 678 C C . PRO A 1 87 ? 8.678 7.765 -1.047 1.00 85.62 87 PRO A C 1
ATOM 680 O O . PRO A 1 87 ? 8.001 7.496 -2.033 1.00 85.62 87 PRO A O 1
ATOM 683 N N . SER A 1 88 ? 9.678 8.648 -1.088 1.00 85.06 88 SER A N 1
ATOM 684 C CA . SER A 1 88 ? 10.018 9.459 -2.265 1.00 85.06 88 SER A CA 1
ATOM 685 C C . SER A 1 88 ? 10.535 8.663 -3.466 1.00 85.06 88 SER A C 1
ATOM 687 O O . SER A 1 88 ? 10.572 9.201 -4.563 1.00 85.06 88 SER A O 1
ATOM 689 N N . CYS A 1 89 ? 10.944 7.405 -3.281 1.00 88.00 89 CYS A N 1
ATOM 690 C CA . CYS A 1 89 ? 11.311 6.501 -4.377 1.00 88.00 89 CYS A CA 1
ATOM 691 C C . CYS A 1 89 ? 10.276 5.389 -4.595 1.00 88.00 89 CYS A C 1
ATOM 693 O O . CYS A 1 89 ? 10.547 4.414 -5.300 1.00 88.00 89 CYS A O 1
ATOM 695 N N . SER A 1 90 ? 9.096 5.500 -3.978 1.00 88.12 90 SER A N 1
ATOM 696 C CA . SER A 1 90 ? 7.997 4.566 -4.206 1.00 88.12 90 SER A CA 1
ATOM 697 C C . SER A 1 90 ? 7.176 4.967 -5.430 1.00 88.12 90 SER A C 1
ATOM 699 O O . SER A 1 90 ? 7.046 6.140 -5.751 1.00 88.12 90 SER A O 1
ATOM 701 N N . VAL A 1 91 ? 6.600 3.974 -6.099 1.00 86.00 91 VAL A N 1
ATOM 702 C CA . VAL A 1 91 ? 5.676 4.136 -7.232 1.00 86.00 91 VAL A CA 1
ATOM 703 C C . VAL A 1 91 ? 4.236 3.774 -6.848 1.00 86.00 91 VAL A C 1
ATOM 705 O O . VAL A 1 91 ? 3.383 3.591 -7.713 1.00 86.00 91 VAL A O 1
ATOM 708 N N . GLY A 1 92 ? 3.978 3.586 -5.551 1.00 84.38 92 GLY A N 1
ATOM 709 C CA . GLY A 1 92 ? 2.683 3.197 -5.002 1.00 84.38 92 GLY A CA 1
ATOM 710 C C . GLY A 1 92 ? 2.811 2.376 -3.721 1.00 84.38 92 GLY A C 1
ATOM 711 O O . GLY A 1 92 ? 3.909 2.145 -3.212 1.00 84.38 92 GLY A O 1
ATOM 712 N N . GLY A 1 93 ? 1.678 1.912 -3.196 1.00 86.31 93 GLY A N 1
ATOM 713 C CA . GLY A 1 93 ? 1.654 1.080 -2.000 1.00 86.31 93 GLY A CA 1
ATOM 714 C C . GLY A 1 93 ? 0.253 0.718 -1.515 1.00 86.31 93 GLY A C 1
ATOM 715 O O . GLY A 1 93 ? -0.750 1.051 -2.141 1.00 86.31 93 GLY A O 1
ATOM 716 N N . ALA A 1 94 ? 0.203 0.029 -0.381 1.00 87.12 94 ALA A N 1
ATOM 717 C CA . ALA A 1 94 ? -1.001 -0.284 0.376 1.00 87.12 94 ALA A CA 1
ATOM 718 C C . ALA A 1 94 ? -0.822 0.195 1.818 1.00 87.12 94 ALA A C 1
ATOM 720 O O . ALA A 1 94 ? 0.249 0.025 2.396 1.00 87.12 94 ALA A O 1
ATOM 721 N N . ALA A 1 95 ? -1.861 0.766 2.418 1.00 87.75 95 ALA A N 1
ATOM 722 C CA . ALA A 1 95 ? -1.792 1.287 3.779 1.00 87.75 95 ALA A CA 1
ATOM 723 C C . ALA A 1 95 ? -2.965 0.805 4.631 1.00 87.75 95 ALA A C 1
ATOM 725 O O . ALA A 1 95 ? -4.056 0.538 4.133 1.00 87.75 95 ALA A O 1
ATOM 726 N N . VAL A 1 96 ? -2.737 0.714 5.935 1.00 88.00 96 VAL A N 1
ATOM 727 C CA . VAL A 1 96 ? -3.780 0.584 6.946 1.00 88.00 96 VAL A CA 1
ATOM 728 C C . VAL A 1 96 ? -3.518 1.631 8.015 1.00 88.00 96 VAL A C 1
ATOM 730 O O . VAL A 1 96 ? -2.400 1.740 8.514 1.00 88.00 96 VAL A O 1
ATOM 733 N N . PHE A 1 97 ? -4.543 2.402 8.354 1.00 87.44 97 PHE A N 1
ATOM 734 C CA . PHE A 1 97 ? -4.442 3.477 9.332 1.00 87.44 97 PHE A CA 1
ATOM 735 C C . PHE A 1 97 ? -5.234 3.141 10.593 1.00 87.44 97 PHE A C 1
ATOM 737 O O . PHE A 1 97 ? -6.239 2.424 10.543 1.00 87.44 97 PHE A O 1
ATOM 744 N N . THR A 1 98 ? -4.776 3.666 11.725 1.00 86.81 98 THR A N 1
ATOM 745 C CA . THR A 1 98 ? -5.606 3.811 12.921 1.00 86.81 98 THR A CA 1
ATOM 746 C C . THR A 1 98 ? -6.712 4.831 12.648 1.00 86.81 98 THR A C 1
ATOM 748 O O . THR A 1 98 ? -6.664 5.573 11.669 1.00 86.81 98 THR A O 1
ATOM 751 N N . GLU A 1 99 ? -7.729 4.880 13.505 1.00 84.38 99 GLU A N 1
ATOM 752 C CA . GLU A 1 99 ? -8.806 5.871 13.370 1.00 84.38 99 GLU A CA 1
ATOM 753 C C . GLU A 1 99 ? -8.264 7.310 13.415 1.00 84.38 99 GLU A C 1
ATOM 755 O O . GLU A 1 99 ? -8.642 8.140 12.594 1.00 84.38 99 GLU A O 1
ATOM 760 N N . GLU A 1 100 ? -7.306 7.568 14.310 1.00 83.38 100 GLU A N 1
ATOM 761 C CA . GLU A 1 100 ? -6.614 8.855 14.420 1.00 83.38 100 GLU A CA 1
ATOM 762 C C . GLU A 1 100 ? -5.778 9.162 13.168 1.00 83.38 100 GLU A C 1
ATOM 764 O O . GLU A 1 100 ? -5.926 10.232 12.583 1.00 83.38 100 GLU A O 1
ATOM 769 N N . GLY A 1 101 ? -4.980 8.200 12.688 1.00 81.81 101 GLY A N 1
ATOM 770 C CA . GLY A 1 101 ? -4.192 8.366 11.463 1.00 81.81 101 GLY A CA 1
ATOM 771 C C . GLY A 1 101 ? -5.051 8.573 10.213 1.00 81.81 101 GLY A C 1
ATOM 772 O O . GLY A 1 101 ? -4.666 9.296 9.294 1.00 81.81 101 GLY A O 1
ATOM 773 N N . PHE A 1 102 ? -6.245 7.974 10.177 1.00 83.25 102 PHE A N 1
ATOM 774 C CA . PHE A 1 102 ? -7.173 8.142 9.066 1.00 83.25 102 PHE A CA 1
ATOM 775 C C . PHE A 1 102 ? -7.830 9.524 9.051 1.00 83.25 102 PHE A C 1
ATOM 777 O O . PHE A 1 102 ? -8.084 10.035 7.967 1.00 83.25 102 PHE A O 1
ATOM 784 N N . ALA A 1 103 ? -8.071 10.160 10.201 1.00 83.06 103 ALA A N 1
ATOM 785 C CA . ALA A 1 103 ? -8.709 11.479 10.254 1.00 83.06 103 ALA A CA 1
ATOM 786 C C . ALA A 1 103 ? -7.915 12.552 9.482 1.00 83.06 103 ALA A C 1
ATOM 788 O O . ALA A 1 103 ? -8.491 13.393 8.787 1.00 83.06 103 ALA A O 1
ATOM 789 N N . ASP A 1 104 ? -6.584 12.486 9.536 1.00 76.94 104 ASP A N 1
ATOM 790 C CA . ASP A 1 104 ? -5.709 13.379 8.774 1.00 76.94 104 ASP A CA 1
ATOM 791 C C . ASP A 1 104 ? -5.750 13.107 7.271 1.00 76.94 104 ASP A C 1
ATOM 793 O O . ASP A 1 104 ? -5.741 14.039 6.463 1.00 76.94 104 ASP A O 1
ATOM 797 N N . TRP A 1 105 ? -5.850 11.836 6.892 1.00 75.50 105 TRP A N 1
ATOM 798 C CA . TRP A 1 105 ? -6.029 11.429 5.502 1.00 75.50 105 TRP A CA 1
ATOM 799 C C . TRP A 1 105 ? -7.412 11.764 4.957 1.00 75.50 105 TRP A C 1
ATOM 801 O O . TRP A 1 105 ? -7.532 12.129 3.792 1.00 75.50 105 TRP A O 1
ATOM 811 N N . GLN A 1 106 ? -8.446 11.692 5.788 1.00 77.50 106 GLN A N 1
ATOM 812 C CA . GLN A 1 106 ? -9.820 11.953 5.388 1.00 77.50 106 GLN A CA 1
ATOM 813 C C . GLN A 1 106 ? -9.997 13.388 4.889 1.00 77.50 106 GLN A C 1
ATOM 815 O O . GLN A 1 106 ? -10.661 13.584 3.879 1.00 77.50 106 GLN A O 1
ATOM 820 N N . ARG A 1 107 ? -9.320 14.365 5.506 1.00 76.12 107 ARG A N 1
ATOM 821 C CA . ARG A 1 107 ? -9.299 15.755 5.019 1.00 76.12 107 ARG A CA 1
ATOM 822 C C . ARG A 1 107 ? -8.727 15.879 3.607 1.00 76.12 107 ARG A C 1
ATOM 824 O O . ARG A 1 107 ? -9.201 16.685 2.824 1.00 76.12 107 ARG A O 1
ATOM 831 N N . LYS A 1 108 ? -7.732 15.056 3.261 1.00 73.06 108 LYS A N 1
ATOM 832 C CA . LYS A 1 108 ? -7.147 15.023 1.909 1.00 73.06 108 LYS A CA 1
ATOM 833 C C . LYS A 1 108 ? -8.056 14.334 0.888 1.00 73.06 108 LYS A C 1
ATOM 835 O O . LYS A 1 108 ? -7.872 14.522 -0.305 1.00 73.06 108 LYS A O 1
ATOM 840 N N . LEU A 1 109 ? -9.003 13.517 1.353 1.00 74.88 109 LEU A N 1
ATOM 841 C CA . LEU A 1 109 ? -9.973 12.817 0.513 1.00 74.88 109 LEU A CA 1
ATOM 842 C C . LEU A 1 109 ? -11.225 13.648 0.211 1.00 74.88 109 LEU A C 1
ATOM 844 O O . LEU A 1 109 ? -12.013 13.225 -0.629 1.00 74.88 109 LEU A O 1
ATOM 848 N N . GLU A 1 110 ? -11.435 14.792 0.870 1.00 77.19 110 GLU A N 1
ATOM 849 C CA . GLU A 1 110 ? -12.630 15.627 0.655 1.00 77.19 110 GLU A CA 1
ATOM 850 C C . GLU A 1 110 ? -12.738 16.134 -0.791 1.00 77.19 110 GLU A C 1
ATOM 852 O O . GLU A 1 110 ? -13.843 16.210 -1.325 1.00 77.19 110 GLU A O 1
ATOM 857 N N . ASP A 1 111 ? -11.596 16.369 -1.440 1.00 75.19 111 ASP A N 1
ATOM 858 C CA . ASP A 1 111 ? -11.508 16.784 -2.845 1.00 75.19 111 ASP A CA 1
ATOM 859 C C . ASP A 1 111 ? -11.239 15.610 -3.809 1.00 75.19 111 ASP A C 1
ATOM 861 O O . ASP A 1 111 ? -11.092 15.811 -5.014 1.00 75.19 111 ASP A O 1
ATOM 865 N N . ALA A 1 112 ? -11.147 14.375 -3.302 1.00 77.12 112 ALA A N 1
ATOM 866 C CA . ALA A 1 112 ? -10.820 13.211 -4.119 1.00 77.12 112 ALA A CA 1
ATOM 867 C C . ALA A 1 112 ? -12.043 12.707 -4.899 1.00 77.12 112 ALA A C 1
ATOM 869 O O . ALA A 1 112 ? -13.151 12.588 -4.367 1.00 77.12 112 ALA A O 1
ATOM 870 N N . GLU A 1 113 ? -11.836 12.333 -6.160 1.00 80.19 113 GLU A N 1
ATOM 871 C CA . GLU A 1 113 ? -12.922 11.834 -6.998 1.00 80.19 113 GLU A CA 1
ATOM 872 C C . GLU A 1 113 ? -13.302 10.406 -6.580 1.00 80.19 113 GLU A C 1
ATOM 874 O O . GLU A 1 113 ? -12.445 9.516 -6.587 1.00 80.19 113 GLU A O 1
ATOM 879 N N . PRO A 1 114 ? -14.568 10.126 -6.219 1.00 79.00 114 PRO A N 1
ATOM 880 C CA . PRO A 1 114 ? -14.967 8.783 -5.831 1.00 79.00 114 PRO A CA 1
ATOM 881 C C . PRO A 1 114 ? -14.857 7.829 -7.025 1.00 79.00 114 PRO A C 1
ATOM 883 O O . PRO A 1 114 ? -15.395 8.079 -8.103 1.00 79.00 114 PRO A O 1
ATOM 886 N N . LEU A 1 115 ? -14.218 6.684 -6.803 1.00 77.50 115 LEU A N 1
ATOM 887 C CA . LEU A 1 115 ? -14.039 5.637 -7.800 1.00 77.50 115 LEU A CA 1
ATOM 888 C C . LEU A 1 115 ? -14.856 4.403 -7.412 1.00 77.50 115 LEU A C 1
ATOM 890 O O . LEU A 1 115 ? -14.694 3.843 -6.326 1.00 77.50 115 LEU A O 1
ATOM 894 N N . SER A 1 116 ? -15.729 3.949 -8.312 1.00 73.31 116 SER A N 1
ATOM 895 C CA . SER A 1 116 ? -16.448 2.689 -8.117 1.00 73.31 116 SER A CA 1
ATOM 896 C C . SER A 1 116 ? -15.504 1.518 -8.384 1.00 73.31 116 SER A C 1
ATOM 898 O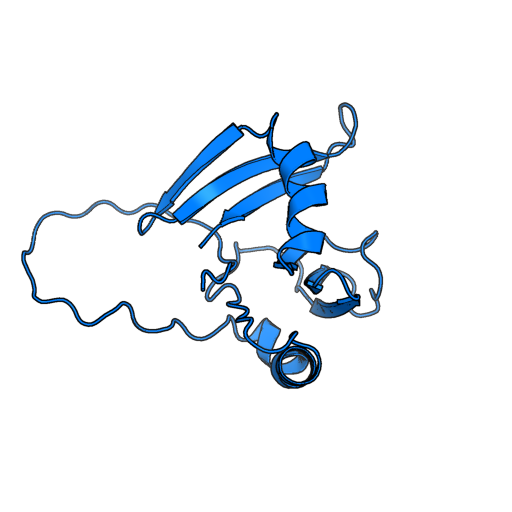 O . SER A 1 116 ? -15.072 1.306 -9.517 1.00 73.31 116 SER A O 1
ATOM 900 N N . LEU A 1 117 ? -15.177 0.762 -7.335 1.00 67.19 117 LEU A N 1
ATOM 901 C CA . LEU A 1 117 ? -14.387 -0.460 -7.435 1.00 67.19 117 LEU A CA 1
ATOM 902 C C . LEU A 1 117 ? -15.296 -1.697 -7.296 1.00 67.19 117 LEU A C 1
ATOM 904 O O . LEU A 1 117 ? -16.361 -1.625 -6.671 1.00 67.19 117 LEU A O 1
ATOM 908 N N . PRO A 1 118 ? -14.909 -2.855 -7.866 1.00 67.25 118 PRO A N 1
ATOM 909 C CA . PRO A 1 118 ? -15.670 -4.094 -7.721 1.00 67.25 118 PRO A CA 1
ATOM 910 C C . PRO A 1 118 ? -15.907 -4.486 -6.255 1.00 67.25 118 PRO A C 1
ATOM 912 O O . PRO A 1 118 ? -15.173 -4.082 -5.356 1.00 67.25 118 PRO A O 1
ATOM 915 N N . ASN A 1 119 ? -16.898 -5.348 -6.015 1.00 64.69 119 ASN A N 1
ATOM 916 C CA . ASN A 1 119 ? -17.198 -5.917 -4.693 1.00 64.69 119 ASN A CA 1
ATOM 917 C C . ASN A 1 119 ? -17.598 -4.891 -3.611 1.00 64.69 119 ASN A C 1
ATOM 919 O O . ASN A 1 119 ? -17.328 -5.116 -2.433 1.00 64.69 119 ASN A O 1
ATOM 923 N N . ASN A 1 120 ? -18.272 -3.795 -3.991 1.00 63.22 120 ASN A N 1
ATOM 924 C CA . ASN A 1 120 ? -18.709 -2.720 -3.082 1.00 63.22 120 ASN A CA 1
ATOM 925 C C . ASN A 1 120 ? -17.554 -2.056 -2.311 1.00 63.22 120 ASN A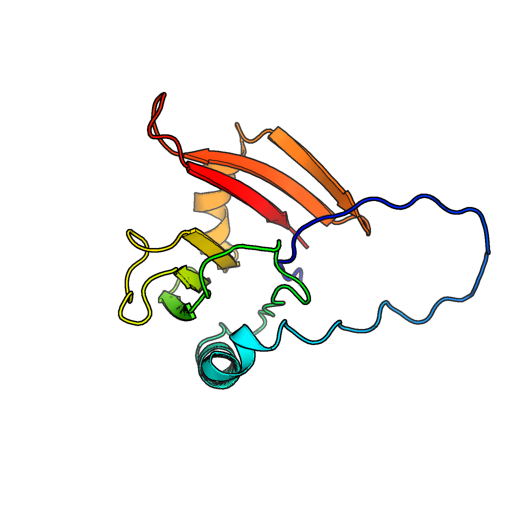 C 1
ATOM 927 O O . ASN A 1 120 ? -17.739 -1.587 -1.188 1.00 63.22 120 ASN A O 1
ATOM 931 N N . ILE A 1 121 ? -16.361 -2.036 -2.905 1.00 64.25 121 ILE A N 1
ATOM 932 C CA . ILE A 1 121 ? -15.212 -1.326 -2.356 1.00 64.25 121 ILE A CA 1
ATOM 933 C C . ILE A 1 121 ? -15.350 0.152 -2.730 1.00 64.25 121 ILE A C 1
ATOM 935 O O . ILE A 1 121 ? -15.525 0.492 -3.902 1.00 64.25 121 ILE A O 1
ATOM 939 N N . GLN A 1 122 ? -15.266 1.034 -1.734 1.00 76.06 122 GLN A N 1
ATOM 940 C CA . GLN A 1 122 ? -15.299 2.474 -1.963 1.00 76.06 122 GLN A CA 1
ATOM 941 C C . GLN A 1 122 ? -13.895 2.953 -2.319 1.00 76.06 122 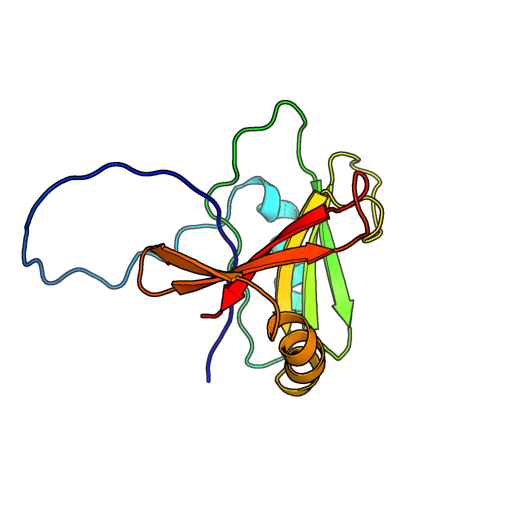GLN A C 1
ATOM 943 O O . GLN A 1 122 ? -13.035 2.998 -1.445 1.00 76.06 122 GLN A O 1
ATOM 948 N N . GLY A 1 123 ? -13.665 3.301 -3.584 1.00 75.06 123 GLY A N 1
ATOM 949 C CA . GLY A 1 123 ? -12.425 3.915 -4.041 1.00 75.06 123 GLY A CA 1
ATOM 950 C C . GLY A 1 123 ? -12.496 5.434 -4.125 1.00 75.06 123 GLY A C 1
ATOM 951 O O . GLY A 1 123 ? -13.577 6.024 -4.106 1.00 75.06 123 GLY A O 1
ATOM 952 N N . TYR A 1 124 ? -11.322 6.037 -4.251 1.00 79.00 124 TYR A N 1
ATOM 953 C CA . TYR A 1 124 ? -11.056 7.451 -4.453 1.00 79.00 124 TYR A CA 1
ATOM 954 C C . TYR A 1 124 ? -9.830 7.580 -5.358 1.00 79.00 124 TYR A C 1
ATOM 956 O O . TYR A 1 124 ? -8.843 6.869 -5.172 1.00 79.00 124 TYR A O 1
ATOM 964 N N . PHE A 1 125 ? -9.877 8.472 -6.331 1.00 73.19 125 PHE A N 1
ATOM 965 C CA . PHE A 1 125 ? -8.718 8.876 -7.109 1.00 73.19 125 PHE A CA 1
ATOM 966 C C . PHE A 1 125 ? -8.156 10.166 -6.511 1.00 73.19 125 PHE A C 1
ATOM 968 O O . PHE A 1 125 ? -8.902 11.115 -6.276 1.00 73.19 125 PHE A O 1
ATOM 975 N N . LEU A 1 126 ? -6.856 10.182 -6.227 1.00 73.94 126 LEU A N 1
ATOM 976 C CA . LEU A 1 126 ? -6.160 11.318 -5.637 1.00 73.94 126 LEU A CA 1
ATOM 977 C C . LEU A 1 126 ? -4.962 11.674 -6.509 1.00 73.94 126 LEU A C 1
ATOM 979 O O . LEU A 1 126 ? -4.107 10.829 -6.762 1.00 73.94 126 LEU A O 1
ATOM 983 N N . GLN A 1 127 ? -4.885 12.932 -6.914 1.00 72.31 127 GLN A N 1
ATOM 984 C CA . GLN A 1 127 ? -3.720 13.494 -7.574 1.00 72.31 127 GLN A CA 1
ATOM 985 C C . GLN A 1 127 ? -2.954 14.336 -6.542 1.00 72.31 127 GLN A C 1
ATOM 987 O O . GLN A 1 127 ? -3.533 15.238 -5.938 1.00 72.31 127 GLN A O 1
ATOM 992 N N . ILE A 1 128 ? -1.687 14.006 -6.267 1.00 70.50 128 ILE A N 1
ATOM 993 C CA . ILE A 1 128 ? -0.835 14.759 -5.331 1.00 70.50 128 ILE A CA 1
ATOM 994 C C . ILE A 1 128 ? 0.321 15.378 -6.111 1.00 70.50 128 ILE A C 1
ATOM 996 O O . ILE A 1 128 ? 1.098 14.659 -6.727 1.00 70.50 128 ILE A O 1
ATOM 1000 N N . GLY A 1 129 ? 0.460 16.698 -6.030 1.00 71.31 129 GLY A N 1
ATOM 1001 C CA . GLY A 1 129 ? 1.457 17.479 -6.767 1.00 71.31 129 GLY A CA 1
ATOM 1002 C C . GLY A 1 129 ? 0.783 18.558 -7.611 1.00 71.31 129 GLY A C 1
ATOM 1003 O O . GLY A 1 129 ? -0.444 18.641 -7.643 1.00 71.31 129 GLY A O 1
ATOM 1004 N N . GLU A 1 130 ? 1.581 19.404 -8.255 1.00 71.38 130 GLU A N 1
ATOM 1005 C CA . GLU A 1 130 ? 1.094 20.457 -9.151 1.00 71.38 130 GLU A CA 1
ATOM 1006 C C . GLU A 1 130 ? 1.461 20.109 -10.602 1.00 71.38 130 GLU A C 1
ATOM 1008 O O . GLU A 1 130 ? 2.567 19.640 -10.877 1.00 71.38 130 GLU A O 1
ATOM 1013 N N . ASP A 1 131 ? 0.519 20.335 -11.520 1.00 73.38 131 ASP A N 1
ATOM 1014 C CA . ASP A 1 131 ? 0.692 20.217 -12.973 1.00 73.38 131 ASP A CA 1
ATOM 1015 C C . ASP A 1 131 ? 1.338 18.888 -13.441 1.00 73.38 131 ASP A C 1
ATOM 1017 O O . ASP A 1 131 ? 0.858 17.799 -13.117 1.00 73.38 131 ASP A O 1
ATOM 1021 N N . ASP A 1 132 ? 2.408 18.969 -14.238 1.00 65.69 132 ASP A N 1
ATOM 1022 C CA . ASP A 1 132 ? 3.072 17.834 -14.895 1.00 65.69 132 ASP A CA 1
ATOM 1023 C C . ASP A 1 132 ? 3.887 16.948 -13.927 1.00 65.69 132 ASP A C 1
ATOM 1025 O O . ASP A 1 132 ? 4.409 15.907 -14.333 1.00 65.69 132 ASP A O 1
ATOM 1029 N N . GLU A 1 133 ? 3.997 17.337 -12.652 1.00 68.75 133 GLU A N 1
ATOM 1030 C CA . GLU A 1 133 ? 4.696 16.587 -11.597 1.00 68.75 133 GLU A CA 1
ATOM 1031 C C . GLU A 1 133 ? 3.729 15.857 -10.652 1.00 68.75 133 GLU A C 1
ATOM 1033 O O . GLU A 1 133 ? 4.134 15.341 -9.610 1.00 68.75 133 GLU A O 1
ATOM 1038 N N . ALA A 1 134 ? 2.438 15.817 -10.989 1.00 67.50 134 ALA A N 1
ATOM 1039 C CA . ALA A 1 134 ? 1.438 15.238 -10.115 1.00 67.50 134 ALA A CA 1
ATOM 1040 C C . ALA A 1 134 ? 1.398 13.701 -10.179 1.00 67.50 134 ALA A C 1
ATOM 1042 O O . ALA A 1 134 ? 1.135 13.089 -11.220 1.00 67.50 134 ALA A O 1
ATOM 1043 N N . ASP A 1 135 ? 1.581 13.073 -9.022 1.00 66.12 135 ASP A N 1
ATOM 1044 C CA . ASP A 1 135 ? 1.455 11.636 -8.841 1.00 66.12 135 ASP A CA 1
ATOM 1045 C C . ASP A 1 135 ? -0.020 11.239 -8.707 1.00 66.12 135 ASP A C 1
ATOM 1047 O O . ASP A 1 135 ? -0.801 11.860 -7.981 1.00 66.12 135 ASP A O 1
ATOM 1051 N N . ASN A 1 136 ? -0.402 10.160 -9.390 1.00 68.00 136 ASN A N 1
ATOM 1052 C CA . ASN A 1 136 ? -1.769 9.647 -9.390 1.00 68.00 136 ASN A CA 1
ATOM 1053 C C . ASN A 1 136 ? -1.887 8.433 -8.468 1.00 68.00 136 ASN A C 1
ATOM 1055 O O . ASN A 1 136 ? -1.215 7.417 -8.660 1.00 68.00 136 ASN A O 1
ATOM 1059 N N . PHE A 1 137 ? -2.804 8.503 -7.512 1.00 69.06 137 PHE A N 1
ATOM 1060 C CA . PHE A 1 137 ? -3.065 7.455 -6.536 1.00 69.06 137 PHE A CA 1
ATOM 1061 C C . PHE A 1 137 ? -4.511 6.986 -6.636 1.00 69.06 137 PHE A C 1
ATOM 1063 O O . PHE A 1 137 ? -5.439 7.777 -6.777 1.00 69.06 137 PHE A O 1
ATOM 1070 N N . ILE A 1 138 ? -4.712 5.678 -6.493 1.00 67.50 138 ILE A N 1
ATOM 1071 C CA . ILE A 1 138 ? -6.029 5.124 -6.185 1.00 67.50 138 ILE A CA 1
ATOM 1072 C C . ILE A 1 138 ? -6.008 4.734 -4.713 1.00 67.50 138 ILE A C 1
ATOM 1074 O O . ILE A 1 138 ? -5.209 3.901 -4.286 1.00 67.50 138 ILE A O 1
ATOM 1078 N N . LEU A 1 139 ? -6.891 5.357 -3.948 1.00 71.50 139 LEU A N 1
ATOM 1079 C CA . LEU A 1 139 ? -7.161 5.086 -2.547 1.00 71.50 139 LEU A CA 1
ATOM 1080 C C . LEU A 1 139 ? -8.471 4.332 -2.436 1.00 71.50 139 LEU A C 1
ATOM 1082 O O . LEU A 1 139 ? -9.353 4.502 -3.266 1.00 71.50 139 LEU A O 1
ATOM 1086 N N . TRP A 1 140 ? -8.626 3.478 -1.436 1.00 65.31 140 TRP A N 1
ATOM 1087 C CA . TRP A 1 140 ? -9.932 2.898 -1.179 1.00 65.31 140 TRP A CA 1
ATOM 1088 C C . TRP A 1 140 ? -10.060 2.361 0.222 1.00 65.31 140 TRP A C 1
ATOM 1090 O O . TRP A 1 140 ? -9.078 2.021 0.874 1.00 65.31 140 TRP A O 1
ATOM 1100 N N . GLN A 1 141 ? -11.308 2.296 0.657 1.00 66.38 141 GLN A N 1
ATOM 1101 C CA . GLN A 1 141 ? -11.729 1.913 1.984 1.00 66.38 141 GLN A CA 1
ATOM 1102 C C . GLN A 1 141 ? -12.454 0.566 1.934 1.00 66.38 141 GLN A C 1
ATOM 1104 O O . GLN A 1 141 ? -13.208 0.281 0.999 1.00 66.38 141 GLN A O 1
ATOM 1109 N N . GLN A 1 142 ? -12.240 -0.258 2.956 1.00 61.31 142 GLN A N 1
ATOM 1110 C CA . GLN A 1 142 ? -12.987 -1.490 3.198 1.00 61.31 142 GLN A CA 1
ATOM 1111 C C . GLN A 1 142 ? -13.413 -1.575 4.675 1.00 61.31 142 GLN A C 1
ATOM 1113 O O . GLN A 1 142 ? -12.810 -0.876 5.525 1.00 61.31 142 GLN A O 1
#

Secondary structure (DSSP, 8-state):
----------------------S---PPPPGGGTTTHHHHHHHSPTT------S-----SS--EEEEEEETTEEEEEEESSTT--SGGG-SEEEEEE-HHHHHHHHHHHTTSEEEEEGGGEEEEEEEESSGGGPEEEEEEE-

Foldseek 3Di:
DFEFEDADDDDDDDDDDPDPDDDPPLQDACPLCVVCVVVCVVQFPPPYDYRHYSDDPDDPADWHWDWDHDQFWIKIFIASDNPDDDPVRGLATTIIGDPVSVVVVVVQQPPWQWDDDPPRKIKTWHWPDDDPPTRIDIGITD

Radius of gyration: 16.04 Å; chains: 1; bounding box: 46×40×36 Å

Sequence (142 aa):
MKSVWFVFWGLGVGLLGVGVGRLPAQAEPAPLFAPVLPEIWQRLPQGLQMRLPATLPDRPEPLYPFVRSNPEGLLVYLSIDPECNQPSCSVGGAAVFTEEGFADWQRKLEDAEPLSLPNNIQGYFLQIGEDDEADNFILWQQ

pLDDT: mean 75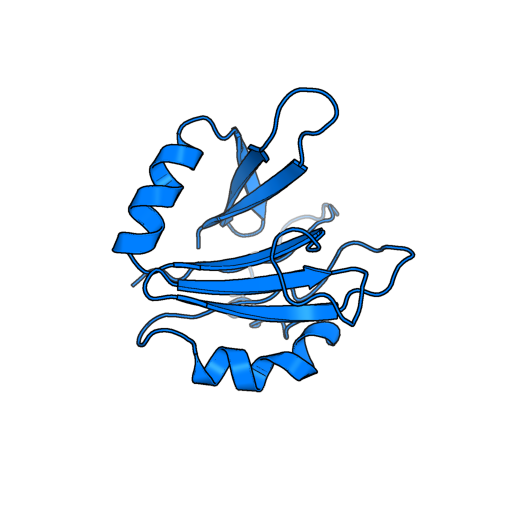.69, std 17.9, range [30.97, 96.19]